Protein AF-A0A9W8MSD7-F1 (afdb_monomer)

Sequence (121 aa):
MGKAKKTRKFAAVKRMLNPKDIRLKENQLKQKKKEEEAKEKAVRRVPQMASSLFLAHNTALVPPYRVLIDTNFINFSLQNKLELIAGMMDCLYAKCTSPFQPVPQSVQQSISLSRLLSILS

Organism: NCBI:txid84603

Secondary structure (DSSP, 8-state):
-PPP--PPPTT----PPPTT-HHHHHHHHHHHHHHHHHHHS-----PPPPTTEETTEETT--SSEE----HHHHHHHHHTT--HHHHHHHHHTS-EE-------HHHHHHHHHHHHHHH--

Structure (mmCIF, N/CA/C/O backbone):
data_AF-A0A9W8MSD7-F1
#
_entry.id   AF-A0A9W8MSD7-F1
#
loop_
_atom_site.group_PDB
_atom_site.id
_atom_site.type_symbol
_atom_site.label_atom_id
_atom_site.label_alt_id
_atom_site.label_comp_id
_atom_site.label_asym_id
_atom_site.label_entity_id
_atom_site.label_seq_id
_atom_site.pdbx_PDB_ins_code
_atom_site.Cartn_x
_atom_site.Cartn_y
_atom_site.Cartn_z
_atom_site.occupancy
_atom_site.B_iso_or_equiv
_atom_site.auth_seq_id
_atom_site.auth_comp_id
_atom_site.auth_asym_id
_atom_site.auth_atom_id
_atom_site.pdbx_PDB_model_num
ATOM 1 N N . MET A 1 1 ? 1.708 35.332 70.121 1.00 52.84 1 MET A N 1
ATOM 2 C CA . MET A 1 1 ? 1.955 34.249 69.139 1.00 52.84 1 MET A CA 1
ATOM 3 C C . MET A 1 1 ? 0.888 33.166 69.303 1.00 52.84 1 MET A C 1
ATOM 5 O O . MET A 1 1 ? 0.930 32.425 70.276 1.00 52.84 1 MET A O 1
ATOM 9 N N . GLY A 1 2 ? -0.135 33.138 68.441 1.00 68.56 2 GLY A N 1
ATOM 10 C CA . GLY A 1 2 ? -1.292 32.239 68.583 1.00 68.56 2 GLY A CA 1
ATOM 11 C C . GLY A 1 2 ? -0.984 30.797 68.164 1.00 68.56 2 GLY A C 1
ATOM 12 O O . GLY A 1 2 ? -0.453 30.569 67.081 1.00 68.56 2 GLY A O 1
ATOM 13 N N . LYS A 1 3 ? -1.317 29.816 69.011 1.00 73.12 3 LYS A N 1
ATOM 14 C CA . LYS A 1 3 ? -1.125 28.383 68.722 1.00 73.12 3 LYS A CA 1
ATOM 15 C C . LYS A 1 3 ? -2.075 27.926 67.603 1.00 73.12 3 LYS A C 1
ATOM 17 O O . LYS A 1 3 ? -3.285 28.138 67.690 1.00 73.12 3 LYS A O 1
ATOM 22 N N . ALA A 1 4 ? -1.543 27.282 66.563 1.00 74.12 4 ALA A N 1
ATOM 23 C CA . ALA A 1 4 ? -2.333 26.749 65.452 1.00 74.12 4 ALA A CA 1
ATOM 24 C C . ALA A 1 4 ? -3.218 25.575 65.916 1.00 74.12 4 ALA A C 1
ATOM 26 O O . ALA A 1 4 ? -2.717 24.548 66.361 1.00 74.12 4 ALA A O 1
ATOM 27 N N . LYS A 1 5 ? -4.546 25.723 65.805 1.00 76.56 5 LYS A N 1
ATOM 28 C CA . LYS A 1 5 ? -5.545 24.766 66.331 1.00 76.56 5 LYS A CA 1
ATOM 29 C C . LYS A 1 5 ? -5.837 23.558 65.424 1.00 76.56 5 LYS A C 1
ATOM 31 O O . LYS A 1 5 ? -6.553 22.657 65.843 1.00 76.56 5 LYS A O 1
ATOM 36 N N . LYS A 1 6 ? -5.338 23.528 64.183 1.00 79.38 6 LYS A N 1
ATOM 37 C CA . LYS A 1 6 ? -5.589 22.436 63.223 1.00 79.38 6 LYS A CA 1
ATOM 38 C C . LYS A 1 6 ? -4.284 21.745 62.843 1.00 79.38 6 LYS A C 1
ATOM 40 O O . LYS A 1 6 ? -3.432 22.341 62.187 1.00 79.38 6 LYS A O 1
ATOM 45 N N . THR A 1 7 ? -4.157 20.483 63.234 1.00 80.75 7 THR A N 1
ATOM 46 C CA . THR A 1 7 ? -3.060 19.601 62.832 1.00 80.75 7 THR A CA 1
ATOM 47 C C . THR A 1 7 ? -3.262 19.139 61.387 1.00 80.75 7 THR A C 1
ATOM 49 O O . THR A 1 7 ? -4.374 18.818 60.960 1.00 80.75 7 THR A O 1
ATOM 52 N N . ARG A 1 8 ? -2.187 19.151 60.589 1.00 80.62 8 ARG A N 1
ATOM 53 C CA . ARG A 1 8 ? -2.222 18.661 59.203 1.00 80.62 8 ARG A CA 1
ATOM 54 C C . ARG A 1 8 ? -2.341 17.137 59.225 1.00 80.62 8 ARG A C 1
ATOM 56 O O . ARG A 1 8 ? -1.636 16.479 59.983 1.00 80.62 8 ARG A O 1
ATOM 63 N N . LYS A 1 9 ? -3.229 16.576 58.401 1.00 83.06 9 LYS A N 1
ATOM 64 C CA . LYS A 1 9 ? -3.338 15.120 58.242 1.00 83.06 9 LYS A CA 1
ATOM 65 C C . LYS A 1 9 ? -2.151 14.615 57.419 1.00 83.06 9 LYS A C 1
ATOM 67 O O . LYS A 1 9 ? -1.899 15.140 56.335 1.00 83.06 9 LYS A O 1
ATOM 72 N N . PHE A 1 10 ? -1.437 13.618 57.934 1.00 81.75 10 PHE A N 1
ATOM 73 C CA . PHE A 1 10 ? -0.388 12.923 57.188 1.00 81.75 10 PHE A CA 1
ATOM 74 C C . PHE A 1 10 ? -1.011 12.102 56.043 1.00 81.75 10 PHE A C 1
ATOM 76 O O . PHE A 1 10 ? -2.127 11.604 56.179 1.00 81.75 10 PHE A O 1
ATOM 83 N N . ALA A 1 11 ? -0.306 12.008 54.909 1.00 79.19 11 ALA A N 1
ATOM 84 C CA . ALA A 1 11 ? -0.732 11.303 53.690 1.00 79.19 11 ALA A CA 1
ATOM 85 C C . ALA A 1 11 ? -2.019 11.828 53.007 1.00 79.19 11 ALA A C 1
ATOM 87 O O . ALA A 1 11 ? -2.778 11.070 52.405 1.00 79.19 11 ALA A O 1
ATOM 88 N N . ALA A 1 12 ? -2.270 13.139 53.050 1.00 82.62 12 ALA A N 1
ATOM 89 C CA . ALA A 1 12 ? -3.328 13.741 52.240 1.00 82.62 12 ALA A CA 1
ATOM 90 C C . ALA A 1 12 ? -2.942 13.737 50.746 1.00 82.62 12 ALA A C 1
ATOM 92 O O . ALA A 1 12 ? -2.086 14.507 50.316 1.00 82.62 12 ALA A O 1
ATOM 93 N N . VAL A 1 13 ? -3.585 12.878 49.952 1.00 85.31 13 VAL A N 1
ATOM 94 C CA . VAL A 1 13 ? -3.401 12.797 48.492 1.00 85.31 13 VAL A CA 1
ATOM 95 C C . VAL A 1 13 ? -4.470 13.636 47.779 1.00 85.31 13 VAL A C 1
ATOM 97 O O . VAL A 1 13 ? -5.581 13.820 48.286 1.00 85.31 13 VAL A O 1
ATOM 100 N N . LYS A 1 14 ? -4.151 14.153 46.586 1.00 84.88 14 LYS A N 1
ATOM 101 C CA . LYS A 1 14 ? -5.125 14.798 45.691 1.00 84.88 14 LYS A CA 1
ATOM 102 C C . LYS A 1 14 ? -6.289 13.832 45.436 1.00 84.88 14 LYS A C 1
ATOM 104 O O . LYS A 1 14 ? -6.062 12.663 45.137 1.00 84.88 14 LYS A O 1
ATOM 109 N N . ARG A 1 15 ? -7.533 14.309 45.553 1.00 83.50 15 ARG A N 1
ATOM 110 C CA . ARG A 1 15 ? -8.725 13.483 45.300 1.00 83.50 15 ARG A CA 1
ATOM 111 C C . ARG A 1 15 ? -8.702 12.997 43.848 1.00 83.50 15 ARG A C 1
ATOM 113 O O . ARG A 1 15 ? -8.846 13.805 42.934 1.00 83.50 15 ARG A O 1
ATOM 120 N N . MET A 1 16 ? -8.483 11.699 43.662 1.00 80.12 16 MET A N 1
ATOM 121 C CA . MET A 1 16 ? -8.557 11.020 42.370 1.00 80.12 16 MET A CA 1
ATOM 122 C C . MET A 1 16 ? -9.939 10.388 42.205 1.00 80.12 16 MET A C 1
ATOM 124 O O . MET A 1 16 ? -10.571 10.010 43.192 1.00 80.12 16 MET A O 1
ATOM 128 N N . LEU A 1 17 ? -10.405 10.298 40.960 1.00 78.44 17 LEU A N 1
ATOM 129 C CA . LEU A 1 17 ? -11.657 9.622 40.634 1.00 78.44 17 LEU A CA 1
ATOM 130 C C . LEU A 1 17 ? -11.527 8.129 40.966 1.00 78.44 17 LEU A C 1
ATOM 132 O O . LEU A 1 17 ? -10.519 7.504 40.630 1.00 78.44 17 LEU A O 1
ATOM 136 N N . ASN A 1 18 ? -12.528 7.560 41.633 1.00 77.06 18 ASN A N 1
ATOM 137 C CA . ASN A 1 18 ? -12.510 6.158 42.019 1.00 77.06 18 ASN A CA 1
ATOM 138 C C . ASN A 1 18 ? -12.898 5.301 40.798 1.00 77.06 18 ASN A C 1
ATOM 140 O O . ASN A 1 18 ? -13.902 5.595 40.152 1.00 77.06 18 ASN A O 1
ATOM 144 N N . PRO A 1 19 ? -12.186 4.206 40.477 1.00 73.94 19 PRO A N 1
ATOM 145 C CA . PRO A 1 19 ? -12.581 3.301 39.390 1.00 73.94 19 PRO A CA 1
ATOM 146 C C . PRO A 1 19 ? -13.993 2.705 39.552 1.00 73.94 19 PRO A C 1
ATOM 148 O O . PRO A 1 19 ? -14.575 2.231 38.579 1.00 73.94 19 PRO A O 1
ATOM 151 N N . LYS A 1 20 ? -14.566 2.732 40.764 1.00 73.94 20 LYS A N 1
ATOM 152 C CA . LYS A 1 20 ? -15.942 2.289 41.048 1.00 73.94 20 LYS A CA 1
ATOM 153 C C . LYS A 1 20 ? -16.984 3.419 41.038 1.00 73.94 20 LYS A C 1
ATOM 155 O O . LYS A 1 20 ? -18.127 3.163 41.418 1.00 73.94 20 LYS A O 1
ATOM 160 N N . ASP A 1 21 ? -16.624 4.634 40.619 1.00 76.81 21 ASP A N 1
ATOM 161 C CA . ASP A 1 21 ? -17.555 5.765 40.566 1.00 76.81 21 ASP A CA 1
ATOM 162 C C . ASP A 1 21 ? -18.734 5.507 39.615 1.00 76.81 21 ASP A C 1
ATOM 164 O O . ASP A 1 21 ? -18.579 5.034 38.485 1.00 76.81 21 ASP A O 1
ATOM 168 N N . ILE A 1 22 ? -19.933 5.877 40.070 1.00 75.25 22 ILE A N 1
ATOM 169 C CA . ILE A 1 22 ? -21.210 5.655 39.368 1.00 75.25 22 ILE A CA 1
ATOM 170 C C . IL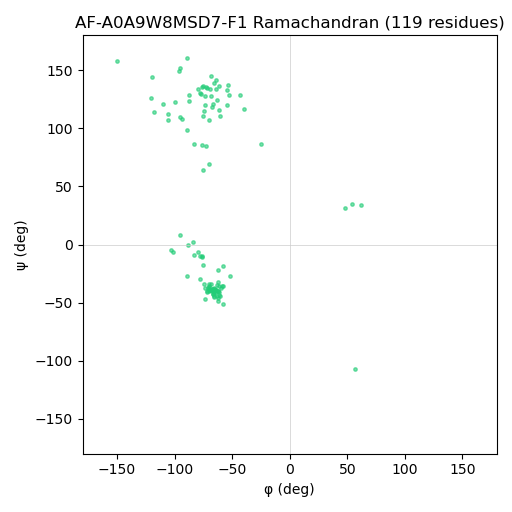E A 1 22 ? -21.202 6.329 37.982 1.00 75.25 22 ILE A C 1
ATOM 172 O O . ILE A 1 22 ? -21.655 5.747 36.997 1.00 75.25 22 ILE A O 1
ATOM 176 N N . ARG A 1 23 ? -20.560 7.499 37.876 1.00 75.81 23 ARG A N 1
ATOM 177 C CA . ARG A 1 23 ? -20.410 8.271 36.629 1.00 75.81 23 ARG A CA 1
ATOM 178 C C . ARG A 1 23 ? -19.631 7.526 35.539 1.00 75.81 23 ARG A C 1
ATOM 180 O O . ARG A 1 23 ? -19.914 7.699 34.357 1.00 75.81 23 ARG A O 1
ATOM 187 N N . LEU A 1 24 ? -18.664 6.683 35.916 1.00 71.38 24 LEU A N 1
ATOM 188 C CA . LEU A 1 24 ? -17.878 5.902 34.957 1.00 71.38 24 LEU A CA 1
ATOM 189 C C . LEU A 1 24 ? -18.732 4.784 34.338 1.00 71.38 24 LEU A C 1
ATOM 191 O O . LEU A 1 24 ? -18.672 4.545 33.132 1.00 71.38 24 LEU A O 1
ATOM 195 N N . LYS A 1 25 ? -19.577 4.143 35.156 1.00 73.56 25 LYS A N 1
ATOM 196 C CA . LYS A 1 25 ? -20.491 3.082 34.714 1.00 73.56 25 LYS A CA 1
ATOM 197 C C . LYS A 1 25 ? -21.568 3.616 33.777 1.00 73.56 25 LYS A C 1
ATOM 199 O O . LYS A 1 25 ? -21.840 2.995 32.758 1.00 73.56 25 LYS A O 1
ATOM 204 N N . GLU A 1 26 ? -22.148 4.775 34.078 1.00 75.56 26 GLU A N 1
A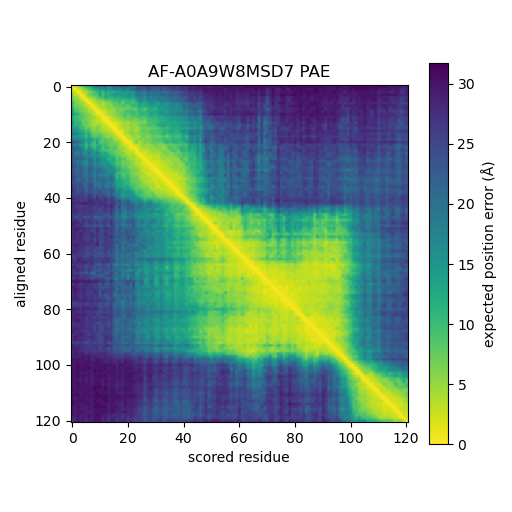TOM 205 C CA . GLU A 1 26 ? -23.157 5.400 33.215 1.00 75.56 26 GLU A CA 1
ATOM 206 C C . GLU A 1 26 ? -22.603 5.763 31.833 1.00 75.56 26 GLU A C 1
ATOM 208 O O . GLU A 1 26 ? -23.272 5.531 30.827 1.00 75.56 26 GLU A O 1
ATOM 213 N N . ASN A 1 27 ? -21.368 6.271 31.759 1.00 75.12 27 ASN A N 1
ATOM 214 C CA . ASN A 1 27 ? -20.718 6.576 30.483 1.00 75.12 27 ASN A CA 1
ATOM 215 C C . ASN A 1 27 ? -20.429 5.312 29.668 1.00 75.12 27 ASN A C 1
ATOM 217 O O . ASN A 1 27 ? -20.714 5.281 28.473 1.00 75.12 27 ASN A O 1
ATOM 221 N N . GLN A 1 28 ? -19.943 4.250 30.315 1.00 76.19 28 GLN A N 1
ATOM 222 C CA . GLN A 1 28 ? -19.721 2.960 29.658 1.00 76.19 28 GLN A CA 1
ATOM 223 C C . GLN A 1 28 ? -21.033 2.337 29.168 1.00 76.19 28 GLN A C 1
ATOM 225 O O . GLN A 1 28 ? -21.088 1.811 28.062 1.00 76.19 28 GLN A O 1
ATOM 230 N N . LEU A 1 29 ? -22.110 2.423 29.953 1.00 76.06 29 LEU A N 1
ATOM 231 C CA . LEU A 1 29 ? -23.430 1.931 29.554 1.00 76.06 29 LEU A CA 1
ATOM 232 C C . LEU A 1 29 ? -24.010 2.740 28.388 1.00 76.06 29 LEU A C 1
ATOM 234 O O . LEU A 1 29 ? -24.576 2.160 27.469 1.00 76.06 29 LEU A O 1
ATOM 238 N N . LYS A 1 30 ? -23.836 4.066 28.382 1.00 77.31 30 LYS A N 1
ATOM 239 C CA . LYS A 1 30 ? -24.242 4.923 27.256 1.00 77.31 30 LYS A CA 1
ATOM 240 C C . LYS A 1 30 ? -23.441 4.625 25.987 1.00 77.31 30 LYS A C 1
ATOM 242 O O . LYS A 1 30 ? -24.018 4.619 24.906 1.00 77.31 30 LYS A O 1
ATOM 247 N N . GLN A 1 31 ? -22.140 4.361 26.103 1.00 75.06 31 GLN A N 1
ATOM 248 C CA . GLN A 1 31 ? -21.303 3.960 24.967 1.00 75.06 31 GLN A CA 1
ATOM 249 C C . GLN A 1 31 ? -21.711 2.590 24.418 1.00 75.06 31 GLN A C 1
ATOM 251 O O . GLN A 1 31 ? -21.884 2.457 23.212 1.00 75.06 31 GLN A O 1
ATOM 256 N N . LYS A 1 32 ? -21.966 1.611 25.294 1.00 77.19 32 LYS A N 1
ATOM 257 C CA . LYS A 1 32 ? -22.457 0.283 24.896 1.00 77.19 32 LY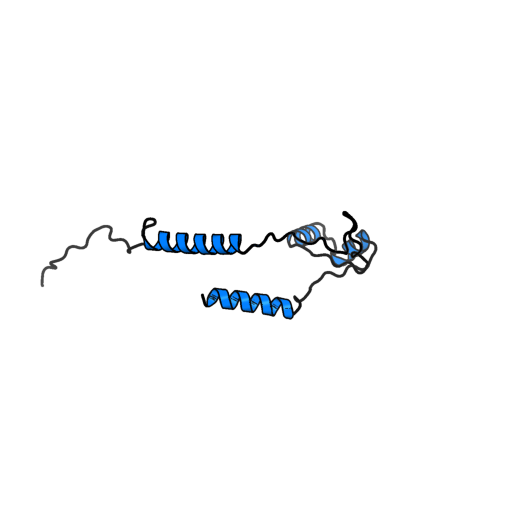S A CA 1
ATOM 258 C C . LYS A 1 32 ? -23.802 0.352 24.182 1.00 77.19 32 LYS A C 1
ATOM 260 O O . LYS A 1 32 ? -23.935 -0.231 23.118 1.00 77.19 32 LYS A O 1
ATOM 265 N N . LYS A 1 33 ? -24.749 1.146 24.691 1.00 76.38 33 LYS A N 1
ATOM 266 C CA . LYS A 1 33 ? -26.045 1.369 24.028 1.00 76.38 33 LYS A CA 1
ATOM 267 C C . LYS A 1 33 ? -25.898 2.020 22.651 1.00 76.38 33 LYS A C 1
ATOM 269 O O . LYS A 1 33 ? -26.552 1.597 21.711 1.00 76.38 33 LYS A O 1
ATOM 274 N N . LYS A 1 34 ? -24.998 3.001 22.499 1.00 72.31 34 LYS A N 1
ATOM 275 C CA . LYS A 1 34 ? -24.695 3.606 21.188 1.00 72.31 34 LYS A CA 1
ATOM 276 C C . LYS A 1 34 ? -24.063 2.606 20.215 1.00 72.31 34 LYS A C 1
ATOM 278 O O . LYS A 1 34 ? -24.371 2.641 19.029 1.00 72.31 34 LYS A O 1
ATOM 283 N N . GLU A 1 35 ? -23.187 1.727 20.698 1.00 69.75 35 GLU A N 1
ATOM 284 C CA . GLU A 1 35 ? -22.614 0.652 19.882 1.00 69.75 35 GLU A CA 1
ATOM 285 C C . GLU A 1 35 ? -23.647 -0.414 19.514 1.00 69.75 35 GLU A C 1
ATOM 287 O O . GLU A 1 35 ? -23.628 -0.903 18.391 1.00 69.75 35 GLU A O 1
ATOM 292 N N . GLU A 1 36 ? -24.539 -0.780 20.430 1.00 70.50 36 GLU A N 1
ATOM 293 C CA . GLU A 1 36 ? -25.628 -1.732 20.194 1.00 70.50 36 GLU A CA 1
ATOM 294 C C . GLU A 1 36 ? -26.638 -1.169 19.190 1.00 70.50 36 GLU A C 1
ATOM 296 O O . GLU A 1 36 ? -26.932 -1.836 18.206 1.00 70.50 36 GLU A O 1
ATOM 301 N N . GLU A 1 37 ? -27.043 0.096 19.322 1.00 68.56 37 GLU A N 1
ATOM 302 C CA . GLU A 1 37 ? -27.881 0.780 18.330 1.00 68.56 37 GLU A CA 1
ATOM 303 C C . GLU A 1 37 ? -27.180 0.916 16.966 1.00 68.56 37 GLU A C 1
ATOM 305 O O . GLU A 1 37 ? -27.826 0.831 15.921 1.00 68.56 37 GLU A O 1
ATOM 310 N N . ALA A 1 38 ? -25.857 1.117 16.937 1.00 64.12 38 ALA A N 1
ATOM 311 C CA . ALA A 1 38 ? -25.082 1.129 15.695 1.00 64.12 38 ALA A CA 1
ATOM 312 C C . ALA A 1 38 ? -24.973 -0.268 15.061 1.00 64.12 38 ALA A C 1
ATOM 314 O O . ALA A 1 38 ? -24.970 -0.379 13.835 1.00 64.12 38 ALA A O 1
ATOM 315 N N . LYS A 1 39 ? -24.915 -1.327 15.878 1.00 64.19 39 LYS A N 1
ATOM 316 C CA . LYS A 1 39 ? -24.921 -2.731 15.441 1.00 64.19 39 LYS A CA 1
ATOM 317 C C . LYS A 1 39 ? -26.308 -3.174 14.966 1.00 64.19 39 LYS A C 1
ATOM 319 O O . LYS A 1 39 ? -26.390 -3.874 13.966 1.00 64.19 39 LYS A O 1
ATOM 324 N N . GLU A 1 40 ? -27.385 -2.717 15.601 1.00 64.88 40 GLU A N 1
ATOM 325 C CA . GLU A 1 40 ? -28.767 -2.965 15.165 1.00 64.88 40 GLU A CA 1
ATOM 326 C C . GLU A 1 40 ? -29.107 -2.206 13.876 1.00 64.88 40 GLU A C 1
ATOM 328 O O . GLU A 1 40 ? -29.744 -2.754 12.978 1.00 64.88 40 GLU A O 1
ATOM 333 N N . LYS A 1 41 ? -28.620 -0.965 13.725 1.00 62.81 41 LYS A N 1
ATOM 334 C CA . LYS A 1 41 ? -28.732 -0.190 12.473 1.00 62.81 41 LYS A CA 1
ATOM 335 C C . LYS A 1 41 ? -27.760 -0.646 11.388 1.00 62.81 41 LYS A C 1
ATOM 337 O O . LYS A 1 41 ? -27.895 -0.218 10.239 1.00 62.81 41 LYS A O 1
ATOM 342 N N . ALA A 1 42 ? -26.801 -1.516 11.705 1.00 61.91 42 ALA A N 1
ATOM 343 C CA . ALA A 1 42 ? -25.991 -2.208 10.713 1.00 61.91 42 ALA A CA 1
ATOM 344 C C . ALA A 1 42 ? -26.832 -3.315 10.058 1.00 61.91 42 ALA A C 1
ATOM 346 O O . ALA A 1 42 ? -26.539 -4.504 10.161 1.00 61.91 42 ALA A O 1
ATOM 347 N N . VAL A 1 43 ? -27.883 -2.891 9.348 1.00 63.25 43 VAL A N 1
ATOM 348 C CA . VAL A 1 43 ? -28.562 -3.662 8.308 1.00 63.25 43 VAL A CA 1
ATOM 349 C C . VAL A 1 43 ? -27.485 -4.395 7.524 1.00 63.25 43 VAL A C 1
ATOM 351 O O . VAL A 1 43 ? -26.594 -3.751 6.971 1.00 63.25 43 VAL A O 1
ATOM 354 N N . ARG A 1 44 ? -27.537 -5.729 7.578 1.00 69.12 44 ARG A N 1
ATOM 355 C CA . ARG A 1 44 ? -26.589 -6.712 7.036 1.00 69.12 44 ARG A CA 1
ATOM 356 C C . ARG A 1 44 ? -25.777 -6.168 5.848 1.00 69.12 44 ARG A C 1
ATOM 358 O O . ARG A 1 44 ? -26.160 -6.344 4.694 1.00 69.12 44 ARG A O 1
ATOM 365 N N . ARG A 1 45 ? -24.648 -5.500 6.129 1.00 69.94 45 ARG A N 1
ATOM 366 C CA . ARG A 1 45 ? -23.760 -4.943 5.100 1.00 69.94 45 ARG A CA 1
ATOM 367 C C . ARG A 1 45 ? -22.972 -6.087 4.488 1.00 69.94 45 ARG A C 1
ATOM 369 O O . ARG A 1 45 ? -21.875 -6.400 4.938 1.00 69.94 45 ARG A O 1
ATOM 376 N N . VAL A 1 46 ? -23.554 -6.735 3.487 1.00 77.75 46 VAL A N 1
ATOM 377 C CA . VAL A 1 46 ? -22.808 -7.656 2.634 1.00 77.75 46 VAL A CA 1
ATOM 378 C C . VAL A 1 46 ? -21.952 -6.790 1.708 1.00 77.75 46 VAL A C 1
ATOM 380 O O . VAL A 1 46 ? -22.521 -6.019 0.931 1.00 77.75 46 VAL A O 1
ATOM 383 N N . PRO A 1 47 ? -20.611 -6.836 1.804 1.00 81.50 47 PRO A N 1
ATOM 384 C CA . PRO A 1 47 ? -19.769 -6.093 0.882 1.00 81.50 47 PRO A CA 1
ATOM 385 C C . PRO A 1 47 ? -19.998 -6.644 -0.526 1.00 81.50 47 PRO A C 1
ATOM 387 O O . PRO A 1 47 ? -19.868 -7.845 -0.765 1.00 81.50 47 PRO A O 1
ATOM 390 N N . GLN A 1 48 ? -20.369 -5.770 -1.456 1.00 84.81 48 GLN A N 1
ATOM 391 C CA . GLN A 1 48 ? -20.453 -6.148 -2.858 1.00 84.81 48 GLN A CA 1
ATOM 392 C C . GLN A 1 48 ? -19.033 -6.396 -3.384 1.00 84.81 48 GLN A C 1
ATOM 394 O O . GLN A 1 4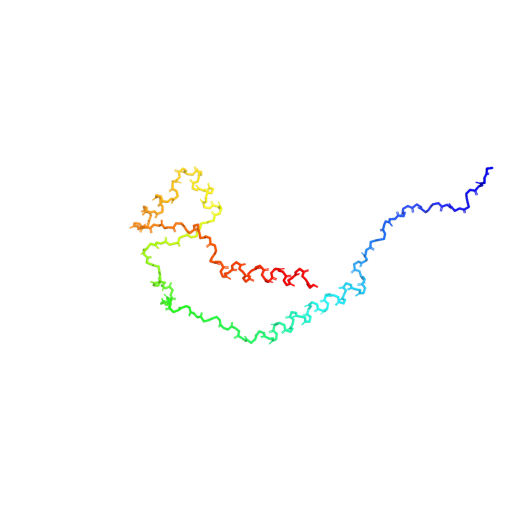8 ? -18.130 -5.593 -3.142 1.00 84.81 48 GLN A O 1
ATOM 399 N N . MET A 1 49 ? -18.832 -7.503 -4.102 1.00 82.38 49 MET A N 1
ATOM 400 C CA . MET A 1 49 ? -17.564 -7.751 -4.787 1.00 82.38 49 MET A CA 1
ATOM 401 C C . MET A 1 49 ? -17.338 -6.698 -5.877 1.00 82.38 49 MET A C 1
ATOM 403 O O . MET A 1 49 ? -18.283 -6.302 -6.561 1.00 82.38 49 MET A O 1
ATOM 407 N N . ALA A 1 50 ? -16.095 -6.248 -6.045 1.00 84.50 50 ALA A N 1
ATOM 408 C CA . ALA A 1 50 ? -15.770 -5.288 -7.093 1.00 84.50 50 ALA A CA 1
ATOM 409 C C . ALA A 1 50 ? -15.968 -5.921 -8.480 1.00 84.50 50 ALA A C 1
ATOM 411 O O . ALA A 1 50 ? -15.578 -7.064 -8.704 1.00 84.50 50 ALA A O 1
ATOM 412 N N . SER A 1 51 ? -16.526 -5.161 -9.424 1.00 85.38 51 SER A N 1
ATOM 413 C CA . SER A 1 51 ? -16.784 -5.620 -10.799 1.00 85.38 51 SER A CA 1
ATOM 414 C C . SER A 1 51 ? -15.515 -5.996 -11.572 1.00 85.38 51 SER A C 1
ATOM 416 O O . SER A 1 51 ? -15.582 -6.769 -12.521 1.00 85.38 51 SER A O 1
ATOM 418 N N . SER A 1 52 ? -14.357 -5.474 -11.160 1.00 84.25 52 SER A N 1
ATOM 419 C CA . SER A 1 52 ? -13.053 -5.746 -11.778 1.00 84.25 52 SER A CA 1
ATOM 420 C C . SER A 1 52 ? -12.421 -7.081 -11.358 1.00 84.25 52 SER A C 1
ATOM 422 O O . SER A 1 52 ? -11.365 -7.444 -11.876 1.00 84.25 52 SER A O 1
ATOM 424 N N . LEU A 1 53 ? -13.013 -7.802 -10.401 1.00 86.62 53 LEU A N 1
ATOM 425 C CA . LEU A 1 53 ? -12.514 -9.098 -9.940 1.00 86.62 53 LEU A CA 1
ATOM 426 C C . LEU A 1 53 ? -13.229 -10.231 -10.685 1.00 86.62 53 LEU A C 1
ATOM 428 O O . LEU A 1 53 ? -14.400 -10.512 -10.438 1.00 86.62 53 LEU A O 1
ATOM 432 N N . PHE A 1 54 ? -12.505 -10.917 -11.570 1.00 85.56 54 PHE A N 1
ATOM 433 C CA . PHE A 1 54 ? -12.923 -12.212 -12.099 1.00 85.56 54 PHE A CA 1
ATOM 434 C C . PHE A 1 54 ? -12.383 -13.306 -11.177 1.00 85.56 54 PHE A C 1
ATOM 436 O O . PHE A 1 54 ? -11.207 -13.669 -11.250 1.00 85.56 54 PHE A O 1
ATOM 443 N N . LEU A 1 55 ? -13.227 -13.807 -10.271 1.00 86.94 55 LEU A N 1
ATOM 444 C CA . LEU A 1 55 ? -12.812 -14.685 -9.171 1.00 86.94 55 LEU A CA 1
ATOM 445 C C . LEU A 1 55 ? -11.720 -14.005 -8.318 1.00 86.94 55 LEU A C 1
ATOM 447 O O . LEU A 1 55 ? -12.014 -13.059 -7.593 1.00 86.94 55 LEU A O 1
ATOM 451 N N . ALA A 1 56 ? -10.466 -14.454 -8.423 1.00 86.25 56 ALA A N 1
ATOM 452 C CA . ALA A 1 56 ? -9.307 -13.862 -7.751 1.00 86.25 56 ALA A CA 1
ATOM 453 C C . ALA A 1 56 ? -8.441 -12.981 -8.675 1.00 86.25 56 ALA A C 1
ATOM 455 O O . ALA A 1 56 ? -7.502 -12.338 -8.207 1.00 86.25 56 ALA A O 1
ATOM 456 N N . HIS A 1 57 ? -8.727 -12.944 -9.981 1.00 86.94 57 HIS A N 1
ATOM 457 C CA . HIS A 1 57 ? -7.961 -12.165 -10.948 1.00 86.94 57 HIS A CA 1
ATOM 458 C C . HIS A 1 57 ? -8.506 -10.736 -11.049 1.00 86.94 57 HIS A C 1
ATOM 460 O O . HIS A 1 57 ? -9.675 -10.528 -11.374 1.00 86.94 57 HIS A O 1
ATOM 466 N N . ASN A 1 58 ? -7.651 -9.742 -10.812 1.00 88.94 58 ASN A N 1
ATOM 467 C CA . ASN A 1 58 ? -8.019 -8.333 -10.914 1.00 88.94 58 ASN A CA 1
ATOM 468 C C . ASN A 1 58 ? -7.690 -7.782 -12.309 1.00 88.94 58 ASN A C 1
ATOM 470 O O . ASN A 1 58 ? -6.527 -7.546 -12.628 1.00 88.94 58 ASN A O 1
ATOM 474 N N . THR A 1 59 ? -8.712 -7.534 -13.128 1.00 86.75 59 THR A N 1
ATOM 475 C CA . THR A 1 59 ? -8.549 -6.992 -14.489 1.00 86.75 59 THR A CA 1
ATOM 476 C C . THR A 1 59 ? -8.239 -5.493 -14.517 1.00 86.75 59 THR A C 1
ATOM 478 O O . THR A 1 59 ? -7.853 -4.975 -15.560 1.00 86.75 59 THR A O 1
ATOM 481 N N . ALA A 1 60 ? -8.365 -4.780 -13.390 1.00 85.69 60 ALA A N 1
ATOM 482 C CA . ALA A 1 60 ? -8.058 -3.349 -13.312 1.00 85.69 60 ALA A CA 1
ATOM 483 C C . ALA A 1 60 ? -6.553 -3.043 -13.220 1.00 85.69 60 ALA A C 1
ATOM 485 O O . ALA A 1 60 ? -6.156 -1.880 -13.310 1.00 85.69 60 ALA A O 1
ATOM 486 N N . LEU A 1 61 ? -5.710 -4.059 -13.015 1.00 85.50 61 LEU A N 1
ATOM 487 C CA . LEU A 1 61 ? -4.260 -3.900 -12.954 1.00 85.50 61 LEU A CA 1
ATOM 488 C C . LEU A 1 61 ? -3.685 -3.895 -14.373 1.00 85.50 61 LEU A C 1
ATOM 490 O O . LEU A 1 61 ? -3.268 -4.922 -14.896 1.00 85.50 61 LEU A O 1
ATOM 494 N N . VAL A 1 62 ? -3.670 -2.715 -14.987 1.00 87.00 62 VAL A N 1
ATOM 495 C CA . VAL A 1 62 ? -3.070 -2.463 -16.304 1.00 87.00 62 VAL A CA 1
ATOM 496 C C . VAL A 1 62 ? -1.963 -1.412 -16.142 1.00 87.00 62 VAL A C 1
ATOM 498 O O . VAL A 1 62 ? -2.123 -0.500 -15.323 1.00 87.00 62 VAL A O 1
ATOM 501 N N . PRO A 1 63 ? -0.843 -1.491 -16.888 1.00 85.19 63 PRO A N 1
ATOM 502 C CA . PRO A 1 63 ? 0.154 -0.423 -16.911 1.00 85.19 63 PRO A CA 1
ATOM 503 C C . PRO A 1 63 ? -0.479 0.942 -17.246 1.00 85.19 63 PRO A C 1
ATOM 505 O O . PRO A 1 63 ? -1.288 1.015 -18.173 1.00 85.19 63 PRO A O 1
ATOM 508 N N . PRO A 1 64 ? -0.111 2.046 -16.566 1.00 88.50 64 PRO A N 1
ATOM 509 C CA . PRO A 1 64 ? 0.917 2.184 -15.532 1.00 88.50 64 PRO A CA 1
ATOM 510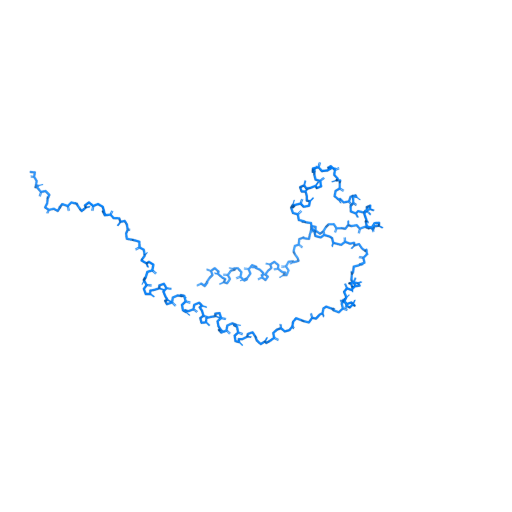 C C . PRO A 1 64 ? 0.474 1.681 -14.148 1.00 88.50 64 PRO A C 1
ATOM 512 O O . PRO A 1 64 ? -0.564 2.087 -13.621 1.00 88.50 64 PRO A O 1
ATOM 515 N N . TYR A 1 65 ? 1.309 0.850 -13.518 1.00 88.75 65 TYR A N 1
ATOM 516 C CA . TYR A 1 65 ? 1.003 0.289 -12.203 1.00 88.75 65 TYR A CA 1
ATOM 517 C C . TYR A 1 65 ? 1.134 1.341 -11.102 1.00 88.75 65 TYR A C 1
ATOM 519 O O . TYR A 1 65 ? 2.107 2.099 -11.041 1.00 88.75 65 TYR A O 1
ATOM 527 N N . ARG A 1 66 ? 0.150 1.358 -10.199 1.00 86.62 66 ARG A N 1
ATOM 528 C CA . ARG A 1 66 ? 0.149 2.186 -8.989 1.00 86.62 66 ARG A CA 1
ATOM 529 C C . ARG A 1 66 ? 0.422 1.296 -7.792 1.00 86.62 66 ARG A C 1
ATOM 531 O O . ARG A 1 66 ? -0.440 0.519 -7.396 1.00 86.62 66 ARG A O 1
ATOM 538 N N . VAL A 1 67 ? 1.619 1.414 -7.235 1.00 86.19 67 VAL A N 1
ATOM 539 C CA . VAL A 1 67 ? 2.074 0.550 -6.143 1.00 86.19 67 VAL A CA 1
ATOM 540 C C . VAL A 1 67 ? 2.159 1.361 -4.860 1.00 86.19 67 VAL A C 1
ATOM 542 O O . VAL A 1 67 ? 2.876 2.356 -4.803 1.00 86.19 67 VAL A O 1
ATOM 545 N N . LEU A 1 68 ? 1.415 0.946 -3.838 1.00 87.38 68 LEU A N 1
ATOM 546 C CA . LEU A 1 68 ? 1.492 1.525 -2.499 1.00 87.38 68 LEU A CA 1
ATOM 547 C C . LEU A 1 68 ? 2.752 1.012 -1.799 1.00 87.38 68 LEU A C 1
ATOM 549 O O . LEU A 1 68 ? 3.055 -0.177 -1.869 1.00 87.38 68 LEU A O 1
ATOM 553 N N . ILE A 1 69 ? 3.483 1.913 -1.145 1.00 87.06 69 ILE A N 1
ATOM 554 C CA . ILE A 1 69 ? 4.780 1.613 -0.540 1.00 87.06 69 ILE A CA 1
ATOM 555 C C . ILE A 1 69 ? 4.724 1.890 0.960 1.00 87.06 69 ILE A C 1
ATOM 557 O O . ILE A 1 69 ? 4.405 3.004 1.373 1.00 87.06 69 ILE A O 1
ATOM 561 N N . ASP A 1 70 ? 5.093 0.888 1.756 1.00 88.62 70 ASP A N 1
ATOM 562 C CA . ASP A 1 70 ? 5.203 0.996 3.210 1.00 88.62 70 ASP A CA 1
ATOM 563 C C . ASP A 1 70 ? 6.598 1.453 3.662 1.00 88.62 70 ASP A C 1
ATOM 565 O O . ASP A 1 70 ? 7.605 1.281 2.971 1.00 88.62 70 ASP A O 1
ATOM 569 N N . THR A 1 71 ? 6.680 1.964 4.893 1.00 89.44 71 THR A N 1
ATOM 570 C CA . THR A 1 71 ? 7.939 2.380 5.536 1.00 89.44 71 THR A CA 1
ATOM 571 C C . THR A 1 71 ? 8.959 1.243 5.633 1.00 89.44 71 THR A C 1
ATOM 573 O O . THR A 1 71 ? 10.152 1.464 5.436 1.00 89.44 71 THR A O 1
ATOM 576 N N . ASN A 1 72 ? 8.503 0.007 5.861 1.00 90.75 72 ASN A N 1
ATOM 577 C CA . ASN A 1 72 ? 9.376 -1.168 5.893 1.00 90.75 72 ASN A CA 1
ATOM 578 C C . ASN A 1 72 ? 10.014 -1.444 4.526 1.00 90.75 72 ASN A C 1
ATOM 580 O O . ASN A 1 72 ? 11.199 -1.760 4.457 1.00 90.75 72 ASN A O 1
ATOM 584 N N . PHE A 1 73 ? 9.262 -1.273 3.437 1.00 89.62 73 PHE A N 1
ATOM 585 C CA . PHE A 1 73 ? 9.780 -1.471 2.084 1.00 89.62 73 PHE A CA 1
ATOM 586 C C . PHE A 1 73 ? 10.852 -0.433 1.734 1.00 89.62 73 PHE A C 1
ATOM 588 O O . PHE A 1 73 ? 11.872 -0.776 1.136 1.00 89.62 73 PHE A O 1
ATOM 595 N N . ILE A 1 74 ? 10.674 0.814 2.182 1.00 88.88 74 ILE A N 1
ATOM 596 C CA . ILE A 1 74 ? 11.680 1.876 2.035 1.00 88.88 74 ILE A CA 1
ATOM 597 C C . ILE A 1 74 ? 12.962 1.510 2.795 1.00 88.88 74 ILE A C 1
ATOM 599 O O . ILE A 1 74 ? 14.052 1.599 2.234 1.00 88.88 74 ILE A O 1
ATOM 603 N N . ASN A 1 75 ? 12.840 1.033 4.037 1.00 91.88 75 ASN A N 1
ATOM 604 C CA . ASN A 1 75 ? 13.994 0.650 4.853 1.00 91.88 75 ASN A CA 1
ATOM 605 C C . ASN A 1 75 ? 14.783 -0.512 4.231 1.00 91.88 75 ASN A C 1
ATOM 607 O O . ASN A 1 75 ? 16.010 -0.449 4.157 1.00 91.88 75 ASN A O 1
ATOM 611 N N . PHE A 1 76 ? 14.096 -1.545 3.735 1.00 92.81 76 PHE A N 1
ATOM 612 C CA . PHE A 1 76 ? 14.749 -2.671 3.062 1.00 92.81 76 PHE A CA 1
ATOM 613 C C . PHE A 1 76 ? 15.379 -2.278 1.724 1.00 92.81 76 PHE A C 1
ATOM 615 O O . PHE A 1 76 ? 16.479 -2.731 1.407 1.00 92.81 76 PHE A O 1
ATOM 622 N N . SER A 1 77 ? 14.722 -1.409 0.954 1.00 90.00 77 SER A N 1
ATOM 623 C CA . SER A 1 77 ? 15.275 -0.908 -0.310 1.00 90.00 77 SER A CA 1
ATOM 624 C C . SER A 1 77 ? 16.553 -0.101 -0.071 1.00 90.00 77 SER A C 1
ATOM 626 O O . SER A 1 77 ? 17.530 -0.263 -0.798 1.00 90.00 77 SER A O 1
ATOM 628 N N . LEU A 1 78 ? 16.596 0.697 1.002 1.00 89.88 78 LEU A N 1
ATOM 629 C CA . LEU A 1 78 ? 17.772 1.489 1.361 1.00 89.88 78 LEU A CA 1
ATOM 630 C C . LEU A 1 78 ? 18.943 0.618 1.850 1.00 89.88 78 LEU A C 1
ATOM 632 O O . LEU A 1 78 ? 20.089 0.865 1.478 1.00 89.88 78 LEU A O 1
ATOM 636 N N . GLN A 1 79 ? 18.665 -0.427 2.638 1.00 92.44 79 GLN A N 1
ATOM 637 C CA . GLN A 1 79 ? 19.682 -1.385 3.095 1.00 92.44 79 GLN A CA 1
ATOM 638 C C . GLN A 1 79 ? 20.340 -2.125 1.924 1.00 9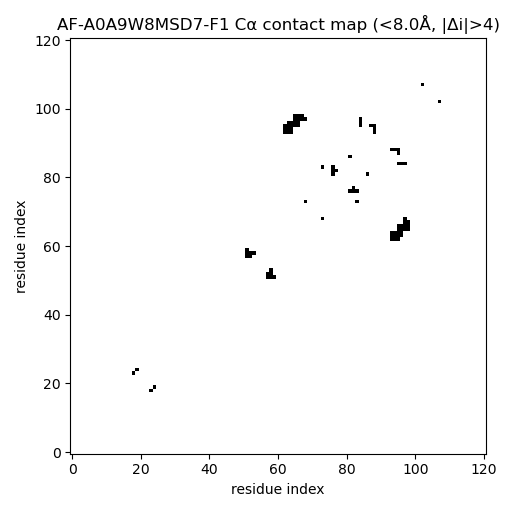2.44 79 GLN A C 1
ATOM 640 O O . GLN A 1 79 ? 21.565 -2.236 1.872 1.00 92.44 79 GLN A O 1
ATOM 645 N N . ASN A 1 80 ? 19.532 -2.567 0.959 1.00 91.44 80 ASN A N 1
ATOM 646 C CA . ASN A 1 80 ? 19.997 -3.296 -0.221 1.00 91.44 80 ASN A CA 1
ATOM 647 C C . ASN A 1 80 ? 20.492 -2.379 -1.353 1.00 91.44 80 ASN A C 1
ATOM 649 O O . ASN A 1 80 ? 20.892 -2.879 -2.400 1.00 91.44 80 ASN A O 1
ATOM 653 N N . LYS A 1 81 ? 20.489 -1.052 -1.146 1.00 91.19 81 LYS A N 1
ATOM 654 C CA . LYS A 1 81 ? 20.871 -0.032 -2.142 1.00 91.19 81 LYS A CA 1
ATOM 655 C C . LYS A 1 81 ? 20.092 -0.159 -3.459 1.00 91.19 81 LYS A C 1
ATOM 657 O O . LYS A 1 81 ? 20.640 0.087 -4.530 1.00 91.19 81 LYS A O 1
ATOM 662 N N . LEU A 1 82 ? 18.825 -0.554 -3.379 1.00 89.19 82 LEU A N 1
ATOM 663 C CA . LEU A 1 82 ? 17.949 -0.658 -4.539 1.00 89.19 82 LEU A CA 1
ATOM 664 C C . LEU A 1 82 ? 17.271 0.685 -4.790 1.00 89.19 82 LEU A C 1
ATOM 666 O O . LEU A 1 82 ? 16.653 1.265 -3.893 1.00 89.19 82 LEU A O 1
ATOM 670 N N . GLU A 1 83 ? 17.363 1.166 -6.026 1.00 87.38 83 GLU A N 1
ATOM 671 C CA . GLU A 1 83 ? 16.578 2.312 -6.457 1.00 87.38 83 GLU A CA 1
ATOM 672 C C . GLU A 1 83 ? 15.119 1.884 -6.635 1.00 87.38 83 GLU A C 1
ATOM 674 O O . GLU A 1 83 ? 14.798 1.004 -7.432 1.00 87.38 83 GLU A O 1
ATOM 679 N N . LEU A 1 84 ? 14.229 2.519 -5.874 1.00 84.69 84 LEU A N 1
ATOM 680 C CA . LEU A 1 84 ? 12.836 2.109 -5.727 1.00 84.69 84 LEU A CA 1
ATOM 681 C C . LEU A 1 84 ? 12.087 2.063 -7.066 1.00 84.69 84 LEU A C 1
ATOM 683 O O . LEU A 1 84 ? 11.473 1.059 -7.401 1.00 84.69 84 LEU A O 1
ATOM 687 N N . ILE A 1 85 ? 12.148 3.143 -7.849 1.00 85.44 85 ILE A N 1
ATOM 688 C CA . ILE A 1 85 ? 11.374 3.266 -9.092 1.00 85.44 85 ILE A CA 1
ATOM 689 C C . ILE A 1 85 ? 11.971 2.380 -10.188 1.00 85.44 85 ILE A C 1
ATOM 691 O O . ILE A 1 85 ? 11.227 1.643 -10.833 1.00 85.44 85 ILE A O 1
ATOM 695 N N . ALA A 1 86 ? 13.294 2.421 -10.371 1.00 86.38 86 ALA A N 1
ATOM 696 C CA . ALA A 1 86 ? 13.986 1.612 -11.371 1.00 86.38 86 ALA A CA 1
ATOM 697 C C . ALA A 1 86 ? 13.809 0.110 -11.097 1.00 86.38 86 ALA A C 1
ATOM 699 O O . ALA A 1 86 ? 13.337 -0.615 -11.966 1.00 86.38 86 ALA A O 1
ATOM 700 N N . GLY A 1 87 ? 14.034 -0.335 -9.855 1.00 87.38 87 GLY A N 1
ATOM 701 C CA . GLY A 1 87 ? 13.845 -1.736 -9.474 1.00 87.38 87 GLY A CA 1
ATOM 702 C C . GLY A 1 87 ? 12.409 -2.222 -9.685 1.00 87.38 87 GLY A C 1
ATOM 703 O O . GLY A 1 87 ? 12.191 -3.337 -10.145 1.00 87.38 87 GLY A O 1
ATOM 704 N N . MET A 1 88 ? 11.405 -1.378 -9.430 1.00 88.81 88 MET A N 1
ATOM 705 C CA . MET A 1 88 ? 10.004 -1.734 -9.684 1.00 88.81 88 MET A CA 1
ATOM 706 C C . MET A 1 88 ? 9.678 -1.829 -11.178 1.00 88.81 88 MET A C 1
ATOM 708 O O . MET A 1 88 ? 8.900 -2.698 -11.577 1.00 88.81 88 MET A O 1
ATOM 712 N N . MET A 1 89 ? 10.271 -0.962 -12.003 1.00 89.38 89 MET A N 1
ATOM 713 C CA . MET A 1 89 ? 10.137 -1.038 -13.458 1.00 89.38 89 MET A CA 1
ATOM 714 C C . MET A 1 89 ? 10.796 -2.298 -14.022 1.00 89.38 89 MET A C 1
ATOM 716 O O . MET A 1 89 ? 10.201 -2.930 -14.892 1.00 89.38 89 MET 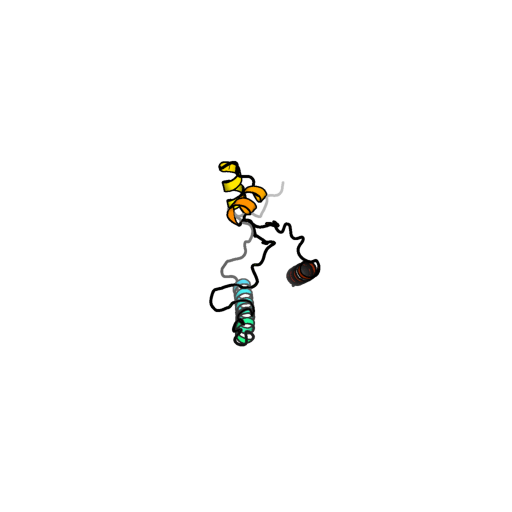A O 1
ATOM 720 N N . ASP A 1 90 ? 11.950 -2.696 -13.485 1.00 89.06 90 ASP A N 1
ATOM 721 C CA . ASP A 1 90 ? 12.657 -3.913 -13.892 1.00 89.06 90 ASP A CA 1
ATOM 722 C C . ASP A 1 90 ? 11.919 -5.187 -13.451 1.00 89.06 90 ASP A C 1
ATOM 724 O O . ASP A 1 90 ? 11.877 -6.165 -14.193 1.00 89.06 90 ASP A O 1
ATOM 728 N N . CYS A 1 91 ? 11.272 -5.184 -12.279 1.00 88.56 91 CYS A N 1
ATOM 729 C CA . CYS A 1 91 ? 10.488 -6.330 -11.808 1.00 88.56 91 CYS A CA 1
ATOM 730 C C . CYS A 1 91 ? 9.178 -6.540 -12.584 1.00 88.56 91 CYS A C 1
ATOM 732 O O . CYS A 1 91 ? 8.759 -7.680 -12.780 1.00 88.56 91 CYS A O 1
ATOM 734 N N . LEU A 1 92 ? 8.492 -5.458 -12.970 1.00 87.75 92 LEU A N 1
ATOM 735 C CA . LEU A 1 92 ? 7.162 -5.517 -13.596 1.00 87.75 92 LEU A CA 1
ATOM 736 C C . LEU A 1 92 ? 7.189 -5.293 -15.115 1.00 87.75 92 LEU A C 1
ATOM 738 O O . LEU A 1 92 ? 6.138 -5.372 -15.751 1.00 87.75 92 LEU A O 1
ATOM 742 N N . TYR A 1 93 ? 8.361 -4.985 -15.685 1.00 87.19 93 TYR A N 1
ATOM 743 C CA . TYR A 1 93 ? 8.578 -4.639 -17.098 1.00 87.19 93 TYR A CA 1
ATOM 744 C C . TYR A 1 93 ? 7.600 -3.585 -17.640 1.00 87.19 93 TYR A C 1
ATOM 746 O O . TYR A 1 93 ? 7.215 -3.586 -18.809 1.00 87.19 93 TYR A O 1
ATOM 754 N N . ALA A 1 94 ? 7.165 -2.674 -16.773 1.00 88.31 94 ALA A N 1
ATOM 755 C CA . ALA A 1 94 ? 6.139 -1.691 -17.073 1.00 88.31 94 ALA A CA 1
ATOM 756 C C . ALA A 1 94 ? 6.360 -0.409 -16.272 1.00 88.31 94 ALA A C 1
ATOM 758 O O . ALA A 1 94 ? 6.982 -0.404 -15.208 1.00 88.31 94 ALA A O 1
ATOM 759 N N . LYS A 1 95 ? 5.797 0.701 -16.764 1.00 83.50 95 LYS A N 1
ATOM 760 C CA . LYS A 1 95 ? 5.866 1.988 -16.069 1.00 83.50 95 LYS A CA 1
ATOM 761 C C . LYS A 1 95 ? 5.181 1.886 -14.706 1.00 83.50 95 LYS A C 1
ATOM 763 O O . LYS A 1 95 ? 3.966 1.702 -14.624 1.00 83.50 95 LYS A O 1
ATOM 768 N N . CYS A 1 96 ? 5.969 2.058 -13.652 1.00 81.94 96 CYS A N 1
ATOM 769 C CA . CYS A 1 96 ? 5.492 2.114 -12.280 1.00 81.94 96 CYS A CA 1
ATOM 770 C C . CYS A 1 96 ? 5.408 3.572 -11.842 1.00 81.94 96 CYS A C 1
ATOM 772 O O . CYS A 1 96 ? 6.384 4.316 -11.893 1.00 81.94 96 CYS A O 1
ATOM 774 N N . THR A 1 97 ? 4.222 3.989 -11.421 1.00 78.19 97 THR A N 1
ATOM 775 C CA . THR A 1 97 ? 4.003 5.294 -10.802 1.00 78.19 97 THR A CA 1
ATOM 776 C C . THR A 1 97 ? 3.800 5.068 -9.315 1.00 78.19 97 THR A C 1
ATOM 778 O O . THR A 1 97 ? 2.790 4.478 -8.923 1.00 78.19 97 THR A O 1
ATOM 781 N N . SER A 1 98 ? 4.742 5.511 -8.479 1.00 64.25 98 SER A N 1
ATOM 782 C CA . SER A 1 98 ? 4.486 5.581 -7.044 1.00 64.25 98 SER A CA 1
ATOM 783 C C . SER A 1 98 ? 3.408 6.649 -6.825 1.00 64.25 98 SER A C 1
ATOM 785 O O . SER A 1 98 ? 3.566 7.801 -7.240 1.00 64.25 98 SER A O 1
ATOM 787 N N . PRO A 1 99 ? 2.260 6.298 -6.232 1.00 55.69 99 PRO A N 1
ATOM 788 C CA . PRO A 1 99 ? 1.291 7.277 -5.818 1.00 55.69 99 PRO A CA 1
ATOM 789 C C . PRO A 1 99 ? 1.868 7.973 -4.585 1.00 55.69 99 PRO A C 1
ATOM 791 O O . PRO A 1 99 ? 1.497 7.673 -3.456 1.00 55.69 99 PRO A O 1
ATOM 794 N N . PHE A 1 100 ? 2.701 8.990 -4.793 1.00 46.62 100 PHE A N 1
ATOM 795 C CA . PHE A 1 100 ? 2.574 10.169 -3.946 1.00 46.62 100 PHE A CA 1
ATOM 796 C C . PHE A 1 100 ? 1.259 10.842 -4.358 1.00 46.62 100 PHE A C 1
ATOM 798 O O . PHE A 1 100 ? 1.233 11.839 -5.070 1.00 46.62 100 PHE A O 1
ATOM 805 N N . GLN A 1 101 ? 0.139 10.188 -4.045 1.00 40.22 101 GLN A N 1
ATOM 806 C CA . GLN A 1 101 ? -1.182 10.742 -4.263 1.00 40.22 101 GLN A CA 1
ATOM 807 C C . GLN A 1 101 ? -1.383 11.782 -3.161 1.00 40.22 101 GLN A C 1
ATOM 809 O O . GLN A 1 101 ? -1.533 11.387 -2.002 1.00 40.22 101 GLN A O 1
ATOM 814 N N . PRO A 1 102 ? -1.425 13.097 -3.460 1.00 45.78 102 PRO A N 1
ATOM 815 C CA . PRO A 1 102 ? -2.228 13.962 -2.621 1.00 45.78 102 PRO A CA 1
ATOM 816 C C . PRO A 1 102 ? -3.623 13.339 -2.618 1.00 45.78 102 PRO A C 1
ATOM 818 O O . PRO A 1 102 ? -4.213 13.104 -3.675 1.00 45.78 102 PRO A O 1
ATOM 821 N N . VAL A 1 103 ? -4.091 12.966 -1.428 1.00 50.16 103 VAL A N 1
ATOM 822 C CA . VAL A 1 103 ? -5.445 12.456 -1.211 1.00 50.16 103 VAL A CA 1
ATOM 823 C C . VAL A 1 103 ? -6.403 13.346 -2.015 1.00 50.16 103 VAL A C 1
ATOM 825 O O . VAL A 1 103 ? -6.296 14.570 -1.900 1.00 50.16 103 VAL A O 1
ATOM 828 N N . PRO A 1 104 ? -7.293 12.795 -2.862 1.00 52.91 104 PRO A N 1
ATOM 829 C CA . PRO A 1 104 ? -8.231 13.619 -3.615 1.00 52.91 104 PRO A CA 1
ATOM 830 C C . PRO A 1 104 ? -8.977 14.527 -2.632 1.00 52.91 104 PRO A C 1
ATOM 832 O O . PRO A 1 104 ? -9.485 14.049 -1.615 1.00 52.91 104 PRO A O 1
ATOM 835 N N . GLN A 1 105 ? -9.002 15.837 -2.903 1.00 52.19 105 GLN A N 1
ATOM 836 C CA . GLN A 1 105 ? -9.471 16.872 -1.966 1.00 52.19 105 GLN A CA 1
ATOM 837 C C . GLN A 1 105 ? -10.867 16.575 -1.378 1.00 52.19 105 GLN A C 1
ATOM 839 O O . GLN A 1 105 ? -11.150 16.944 -0.239 1.00 52.19 105 GLN A O 1
ATOM 844 N N . SER A 1 106 ? -11.710 15.832 -2.103 1.00 53.28 106 SER A N 1
ATOM 845 C CA . SER A 1 106 ? -13.021 15.355 -1.645 1.00 53.28 106 SER A CA 1
ATOM 846 C C . SER A 1 106 ? -12.956 14.414 -0.431 1.00 53.28 106 SER A C 1
ATOM 848 O O . SER A 1 106 ? -13.761 14.542 0.489 1.00 53.28 106 SER A O 1
ATOM 850 N N . VAL A 1 107 ? -11.974 13.508 -0.374 1.00 56.81 107 VAL A N 1
ATOM 851 C CA . VAL A 1 107 ? -11.782 12.568 0.747 1.00 56.81 107 VAL A CA 1
ATOM 852 C C . VAL A 1 107 ? -11.131 13.273 1.945 1.00 56.81 107 VAL A C 1
ATOM 854 O O . VAL A 1 107 ? -11.414 12.955 3.100 1.00 56.81 107 VAL A O 1
ATOM 857 N N . GLN A 1 108 ? -10.315 14.300 1.693 1.00 51.00 108 GLN A N 1
ATOM 858 C CA . GLN A 1 108 ? -9.730 15.143 2.740 1.00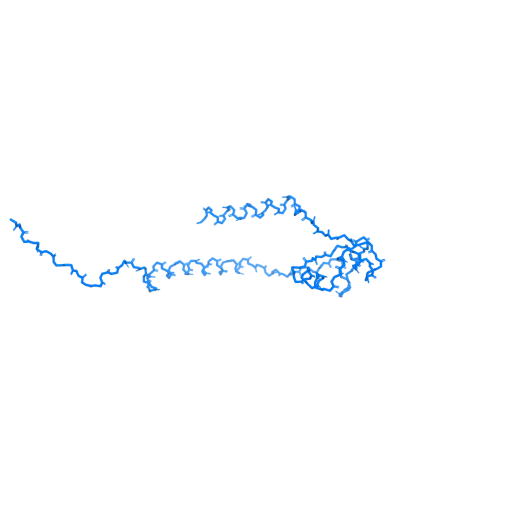 51.00 108 GLN A CA 1
ATOM 859 C C . GLN A 1 108 ? -10.797 15.973 3.478 1.00 51.00 108 GLN A C 1
ATOM 861 O O . GLN A 1 108 ? -10.737 16.095 4.703 1.00 51.00 108 GLN A O 1
ATOM 866 N N . GLN A 1 109 ? -11.808 16.477 2.760 1.00 51.66 109 GLN A N 1
ATOM 867 C CA . GLN A 1 109 ? -12.936 17.214 3.344 1.00 51.66 109 GLN A CA 1
ATOM 868 C C . GLN A 1 109 ? -13.862 16.318 4.180 1.00 51.66 109 GLN A C 1
ATOM 870 O O . GLN A 1 109 ? -14.293 16.720 5.260 1.00 51.66 109 GLN A O 1
ATOM 875 N N . SER A 1 110 ? -14.131 15.079 3.751 1.00 54.75 110 SER A N 1
ATOM 876 C CA . SER A 1 110 ? -14.953 14.153 4.549 1.00 54.75 110 SER A CA 1
ATOM 877 C C . SER A 1 110 ? -14.256 13.705 5.840 1.00 54.75 110 SER A C 1
ATOM 879 O O . SER A 1 110 ? -14.901 13.518 6.875 1.00 54.75 110 SER A O 1
ATOM 881 N N . ILE A 1 111 ? -12.928 13.554 5.807 1.00 60.06 111 ILE A N 1
ATOM 882 C CA . ILE A 1 111 ? -12.125 13.193 6.985 1.00 60.06 111 ILE A CA 1
ATOM 883 C C . ILE A 1 111 ? -11.980 14.384 7.950 1.00 60.06 111 ILE A C 1
ATOM 885 O O . ILE A 1 111 ? -11.974 14.186 9.166 1.00 60.06 111 ILE A O 1
ATOM 889 N N . SER A 1 112 ? -11.905 15.625 7.453 1.00 55.50 112 SER A N 1
ATOM 890 C CA . SER A 1 112 ? -11.846 16.808 8.325 1.00 55.50 112 SER A CA 1
ATOM 891 C C . SER A 1 112 ? -13.186 17.091 9.009 1.00 55.50 112 SER A C 1
ATOM 893 O O . SER A 1 112 ? -13.201 17.357 10.208 1.00 55.50 112 SER A O 1
ATOM 895 N N . LEU A 1 113 ? -14.311 16.952 8.296 1.00 57.06 113 LEU A N 1
ATOM 896 C CA . LEU A 1 113 ? -15.656 17.138 8.851 1.00 57.06 113 LEU A CA 1
ATOM 897 C C . LEU A 1 113 ? -16.003 16.076 9.895 1.00 57.06 113 LEU A C 1
ATOM 899 O O . LEU A 1 113 ? -16.557 16.407 10.940 1.00 57.06 113 LEU A O 1
ATOM 903 N N . SER A 1 114 ? -15.629 14.815 9.660 1.00 57.62 114 SER A N 1
ATOM 904 C CA . SER A 1 114 ? -15.816 13.749 10.655 1.00 57.62 114 SER A CA 1
ATOM 905 C C . SER A 1 114 ? -14.948 13.955 11.900 1.00 57.62 114 SER A C 1
ATOM 907 O O . SER A 1 114 ? -15.437 13.757 13.012 1.00 57.62 114 SER A O 1
ATOM 909 N N . ARG A 1 115 ? -13.704 14.436 11.747 1.00 62.03 115 ARG A N 1
ATOM 910 C CA . ARG A 1 115 ? -12.842 14.802 12.885 1.00 62.03 115 ARG A CA 1
ATOM 911 C C . ARG A 1 115 ? -13.357 16.024 13.650 1.00 62.03 115 ARG A C 1
ATOM 913 O O . ARG A 1 115 ? -13.336 16.010 14.877 1.00 62.03 115 ARG A O 1
ATOM 920 N N . LEU A 1 116 ? -13.868 17.045 12.964 1.00 53.72 116 LEU A N 1
ATOM 921 C CA . LEU A 1 116 ? -14.476 18.220 13.599 1.00 53.72 116 LEU A CA 1
ATOM 922 C C . LEU A 1 116 ? -15.758 17.859 14.358 1.00 53.72 116 LEU A C 1
ATOM 924 O O . LEU A 1 116 ? -15.917 18.288 15.498 1.00 53.72 116 LEU A O 1
ATOM 928 N N . LEU A 1 117 ? -16.622 17.006 13.792 1.00 56.50 117 LEU A N 1
ATOM 929 C CA . LEU A 1 117 ? -17.811 16.513 14.497 1.00 56.50 117 LEU A CA 1
ATOM 930 C C . LEU A 1 117 ? -17.455 15.718 15.760 1.00 56.50 117 LEU A C 1
ATOM 932 O O . LEU A 1 117 ? -18.164 15.827 16.752 1.00 56.50 117 LEU A O 1
ATOM 936 N N . SER A 1 118 ? -16.359 14.952 15.743 1.00 50.84 118 SER A N 1
ATOM 937 C CA . SER A 1 118 ? -15.901 14.200 16.921 1.00 50.84 118 SER A CA 1
ATOM 938 C C . SER A 1 118 ? -15.230 15.053 18.004 1.00 50.84 118 SER A C 1
ATOM 940 O O . SER A 1 118 ? -15.096 14.591 19.130 1.00 50.84 118 SER A O 1
ATOM 942 N N . ILE A 1 119 ? -14.797 16.277 17.681 1.00 62.38 119 ILE A N 1
ATOM 943 C CA . ILE A 1 119 ? -14.221 17.229 18.649 1.00 62.38 119 ILE A CA 1
ATOM 944 C C . ILE A 1 119 ? -15.318 18.107 19.274 1.00 62.38 119 ILE A C 1
ATOM 946 O O . ILE A 1 119 ? -15.165 18.572 20.401 1.00 62.38 119 ILE A O 1
ATOM 950 N N . LEU A 1 120 ? -16.426 18.326 18.557 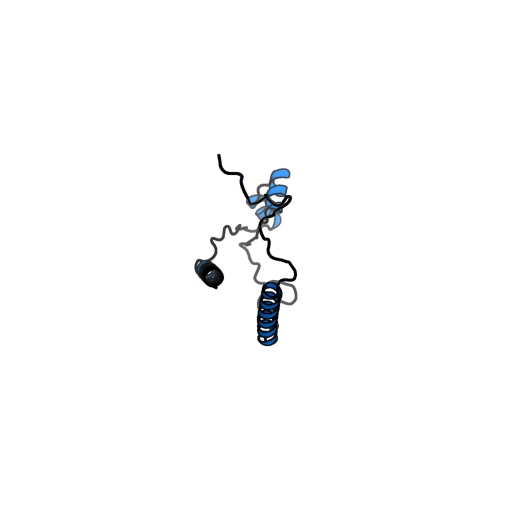1.00 49.44 120 LEU A N 1
ATOM 951 C CA . LEU A 1 120 ? -17.581 19.103 19.023 1.00 49.44 120 LEU A CA 1
ATOM 952 C C . LEU A 1 120 ? -18.642 18.289 19.796 1.00 49.44 120 LEU A C 1
ATOM 954 O O . LEU A 1 120 ? -19.634 18.875 20.229 1.00 49.44 120 LEU A O 1
ATOM 958 N N . SER A 1 121 ? -18.452 16.977 19.987 1.00 43.91 121 SER A N 1
ATOM 959 C CA . SER A 1 121 ? -19.329 16.090 20.779 1.00 43.91 121 SER A CA 1
ATOM 960 C C . SER A 1 121 ? -18.657 15.596 22.053 1.00 43.91 121 SER A C 1
ATOM 962 O O . SER A 1 121 ? -19.338 15.549 23.101 1.00 43.91 121 SER A O 1
#

Foldseek 3Di:
DDDDPDDDDPPDDDDDDDPPDPVVVVVVVVVVVVVVVVVVVPPPPDPDDDPQDPPPDGVVQDPPGEDEDDPVNVVVCVVVVHDDQVVVCVVVVGHYDHPPPPPPVVVVVVVVVVVVVVVVD

Mean predicted aligned error: 17.34 Å

Solvent-accessible surface area (backbone atoms only — not comparable to full-atom values): 7897 Å² total; per-residue (Å²): 136,86,81,83,88,74,82,81,72,83,89,78,69,81,92,69,88,58,95,82,38,68,70,58,53,52,51,53,51,53,51,49,50,53,50,48,54,52,55,68,67,50,63,83,79,72,79,76,78,61,90,51,45,61,86,89,46,61,71,75,78,51,82,64,39,74,53,90,81,54,73,66,56,53,53,53,31,59,74,70,70,48,55,70,65,63,53,48,23,68,74,64,77,39,60,58,44,71,67,85,60,76,70,58,66,71,61,53,52,56,54,49,52,55,53,50,53,65,72,77,107

Radius of gyration: 28.86 Å; Cα contacts (8 Å, |Δi|>4): 45; chains: 1; bounding box: 50×49×86 Å

Nearest PDB structures (foldseek):
  5oql-assembly1_P  TM=7.052E-01  e=7.673E-07  Thermochaetoides thermophila DSM 1495
  7mq9-assembly1_SL  TM=6.101E-01  e=1.349E-05  Homo sapiens

pLDDT: mean 75.57, std 13.48, range [40.22, 92.81]